Protein AF-A0A4R5HG67-F1 (afdb_monomer_lite)

Structure (mmCIF, N/CA/C/O backbone):
data_AF-A0A4R5HG67-F1
#
_entry.id   AF-A0A4R5HG67-F1
#
loop_
_atom_site.group_PDB
_atom_site.id
_atom_site.type_symbol
_atom_site.label_atom_id
_atom_site.label_alt_id
_atom_site.label_comp_id
_atom_site.label_asym_id
_atom_site.label_entity_id
_atom_site.label_seq_id
_atom_site.pdbx_PDB_ins_code
_atom_site.Cartn_x
_atom_site.Cartn_y
_atom_site.Cartn_z
_atom_site.occupancy
_atom_site.B_iso_or_equiv
_atom_site.auth_seq_id
_atom_site.auth_comp_id
_atom_site.auth_asym_id
_atom_site.auth_atom_id
_atom_site.pdbx_PDB_model_num
ATOM 1 N N . MET A 1 1 ? 13.232 1.692 -7.683 1.00 59.28 1 MET A N 1
ATOM 2 C CA . MET A 1 1 ? 11.845 2.034 -8.067 1.00 59.28 1 MET A CA 1
ATOM 3 C C . MET A 1 1 ? 11.219 2.785 -6.904 1.00 59.28 1 MET A C 1
ATOM 5 O O . MET A 1 1 ? 11.228 2.254 -5.800 1.00 59.28 1 MET A O 1
ATOM 9 N N . LYS A 1 2 ? 10.792 4.034 -7.108 1.00 76.56 2 LYS A N 1
ATOM 10 C CA . LYS A 1 2 ? 10.229 4.873 -6.041 1.00 76.56 2 LYS A CA 1
ATOM 11 C C . LYS A 1 2 ? 8.739 4.547 -5.921 1.00 76.56 2 LYS A C 1
ATOM 13 O O . LYS A 1 2 ? 8.006 4.771 -6.874 1.00 76.56 2 LYS A O 1
ATOM 18 N N . ASN A 1 3 ? 8.311 3.971 -4.799 1.00 90.56 3 ASN A N 1
ATOM 19 C CA . ASN A 1 3 ? 6.888 3.759 -4.525 1.00 90.56 3 ASN A CA 1
ATOM 20 C C . ASN A 1 3 ? 6.311 4.939 -3.729 1.00 90.56 3 ASN A C 1
ATOM 22 O O . ASN A 1 3 ? 7.048 5.714 -3.117 1.00 90.56 3 ASN A O 1
ATOM 26 N N . LYS A 1 4 ? 4.986 5.063 -3.745 1.00 94.81 4 LYS A N 1
ATOM 27 C CA . LYS A 1 4 ? 4.204 6.079 -3.035 1.00 94.81 4 LYS A CA 1
ATOM 28 C C . LYS A 1 4 ? 3.345 5.467 -1.919 1.00 94.81 4 LYS A C 1
ATOM 30 O O . LYS A 1 4 ? 2.395 6.103 -1.478 1.00 94.81 4 LYS A O 1
ATOM 35 N N . ILE A 1 5 ? 3.686 4.273 -1.416 1.00 94.06 5 ILE A N 1
ATOM 36 C CA . ILE A 1 5 ? 2.893 3.558 -0.392 1.00 94.06 5 ILE A CA 1
ATOM 37 C C . ILE A 1 5 ? 2.611 4.472 0.806 1.00 94.06 5 ILE A C 1
ATOM 39 O O . ILE A 1 5 ? 1.456 4.709 1.144 1.00 94.06 5 ILE A O 1
ATOM 43 N N . LYS A 1 6 ? 3.659 5.063 1.395 1.00 94.88 6 LYS A N 1
ATOM 44 C CA . LYS A 1 6 ? 3.540 5.958 2.557 1.00 94.88 6 LYS A CA 1
ATOM 45 C C . LYS A 1 6 ? 2.679 7.196 2.278 1.00 94.88 6 LYS A C 1
ATOM 47 O O . LYS A 1 6 ? 2.026 7.691 3.190 1.00 94.88 6 LYS A O 1
ATOM 52 N N . HIS A 1 7 ? 2.702 7.712 1.048 1.00 94.50 7 HIS A N 1
ATOM 53 C CA . HIS A 1 7 ? 1.909 8.879 0.665 1.00 94.50 7 HIS A CA 1
ATOM 54 C C . HIS A 1 7 ? 0.414 8.545 0.685 1.00 94.50 7 HIS A C 1
ATOM 56 O O . HIS A 1 7 ? -0.327 9.180 1.426 1.00 94.50 7 HIS A O 1
ATOM 62 N N . PHE A 1 8 ? -0.002 7.494 -0.028 1.00 95.25 8 PHE A N 1
ATOM 63 C CA . PHE A 1 8 ? -1.403 7.054 -0.044 1.00 95.25 8 PHE A CA 1
ATOM 64 C C . PHE A 1 8 ? -1.878 6.602 1.333 1.00 95.25 8 PHE A C 1
ATOM 66 O O . PHE A 1 8 ? -2.963 6.949 1.777 1.00 95.25 8 PHE A O 1
ATOM 73 N N . ARG A 1 9 ? -1.025 5.887 2.062 1.00 95.19 9 ARG A N 1
ATOM 74 C CA . ARG A 1 9 ? -1.328 5.399 3.402 1.00 95.19 9 ARG A CA 1
ATOM 75 C C . ARG A 1 9 ? -1.690 6.520 4.396 1.00 95.19 9 ARG A C 1
ATOM 77 O O . ARG A 1 9 ? -2.501 6.304 5.292 1.00 95.19 9 ARG A O 1
ATOM 84 N N . ASN A 1 10 ? -1.095 7.702 4.230 1.00 94.25 10 ASN A N 1
ATOM 85 C CA . ASN A 1 10 ? -1.327 8.872 5.078 1.00 94.25 10 ASN A CA 1
ATOM 86 C C . ASN A 1 10 ? -2.239 9.925 4.419 1.00 94.25 10 ASN A C 1
ATOM 88 O O . ASN A 1 10 ? -2.301 11.042 4.923 1.00 94.25 10 ASN A O 1
ATOM 92 N N . SER A 1 11 ? -2.904 9.623 3.296 1.00 91.50 11 SER A N 1
ATOM 93 C CA . SER A 1 11 ? -3.667 10.627 2.536 1.00 91.50 11 SER A CA 1
ATOM 94 C C . SER A 1 11 ? -4.968 11.063 3.215 1.00 91.50 11 SER A C 1
ATOM 96 O O . SER A 1 11 ? -5.551 12.065 2.814 1.00 91.50 11 SER A O 1
ATOM 98 N N . ARG A 1 12 ? -5.442 10.311 4.215 1.00 86.31 12 ARG A N 1
ATOM 99 C CA . ARG A 1 12 ? -6.628 10.631 5.017 1.00 86.31 12 ARG A CA 1
ATOM 100 C C . ARG A 1 12 ? -6.200 10.954 6.443 1.00 86.31 12 ARG A C 1
ATOM 102 O O . ARG A 1 12 ? -5.475 10.169 7.047 1.00 86.31 12 ARG A O 1
ATOM 109 N N . GLU A 1 13 ? -6.647 12.084 6.980 1.00 79.69 13 GLU A N 1
ATOM 110 C CA . GLU A 1 13 ? -6.335 12.496 8.356 1.00 79.69 13 GLU A CA 1
ATOM 111 C C . GLU A 1 13 ? -7.062 11.613 9.381 1.00 79.69 13 GLU A C 1
ATOM 113 O O . GLU A 1 13 ? -6.425 11.101 10.301 1.00 79.69 13 GLU A O 1
ATOM 118 N N . ASP A 1 14 ? -8.346 11.339 9.142 1.00 80.31 14 ASP A N 1
ATOM 119 C CA . ASP A 1 14 ? -9.227 10.642 10.091 1.00 80.31 14 ASP A CA 1
ATOM 120 C C . ASP A 1 14 ? -9.135 9.109 10.030 1.00 80.31 14 ASP A C 1
ATOM 122 O O . ASP A 1 14 ? -9.590 8.413 10.933 1.00 80.31 14 ASP A O 1
ATOM 126 N N . MET A 1 15 ? -8.557 8.554 8.959 1.00 83.75 15 MET A N 1
ATOM 127 C CA . MET A 1 15 ? -8.495 7.104 8.745 1.00 83.75 15 MET A CA 1
ATOM 128 C C . MET A 1 15 ? -7.216 6.714 8.003 1.00 83.75 15 MET A C 1
ATOM 130 O O . MET A 1 15 ? -7.220 6.382 6.816 1.00 83.75 15 MET A O 1
ATOM 134 N N . LYS A 1 16 ? -6.091 6.789 8.720 1.00 89.12 16 LYS A N 1
ATOM 135 C CA . LYS A 1 16 ? -4.777 6.395 8.199 1.00 89.12 16 LYS A CA 1
ATOM 136 C C . LYS A 1 16 ? -4.686 4.879 8.144 1.00 89.12 16 LYS A C 1
ATOM 138 O O . LYS A 1 16 ? -4.889 4.200 9.145 1.00 89.12 16 LYS A O 1
ATOM 143 N N . VAL A 1 17 ? -4.293 4.358 6.989 1.00 95.12 17 VAL A N 1
ATOM 144 C CA . VAL A 1 17 ? -3.901 2.953 6.879 1.00 95.12 17 VAL A CA 1
ATOM 145 C C . VAL A 1 17 ? -2.575 2.791 7.633 1.00 95.12 17 VAL A C 1
ATOM 147 O O . VAL A 1 17 ? -1.678 3.634 7.546 1.00 95.12 17 VAL A O 1
ATOM 150 N N . THR A 1 18 ? -2.393 1.742 8.423 1.00 96.12 18 THR A N 1
ATOM 151 C CA . THR A 1 18 ? -1.108 1.496 9.089 1.00 96.12 18 THR A CA 1
ATOM 152 C C . THR A 1 18 ? -0.261 0.508 8.294 1.00 96.12 18 THR A C 1
ATOM 154 O O . THR A 1 18 ? -0.740 -0.253 7.456 1.00 96.12 18 THR A O 1
ATOM 157 N N . GLN A 1 19 ? 1.050 0.498 8.551 1.00 97.19 19 GLN A N 1
ATOM 158 C CA . GLN A 1 19 ? 1.925 -0.543 7.999 1.00 97.19 19 GLN A CA 1
ATOM 159 C C . GLN A 1 19 ? 1.516 -1.947 8.485 1.00 97.19 19 GLN A C 1
ATOM 161 O O . GLN A 1 19 ? 1.783 -2.927 7.794 1.00 97.19 19 GLN A O 1
ATOM 166 N N . GLN A 1 20 ? 0.898 -2.044 9.671 1.00 97.56 20 GLN A N 1
ATOM 167 C CA . GLN A 1 20 ? 0.417 -3.311 10.215 1.00 97.56 20 GLN A CA 1
ATOM 168 C C . GLN A 1 20 ? -0.839 -3.785 9.478 1.00 97.56 20 GLN A C 1
ATOM 170 O O . GLN A 1 20 ? -0.917 -4.966 9.166 1.00 97.56 20 GLN A O 1
ATOM 175 N N . ASP A 1 21 ? -1.757 -2.884 9.120 1.00 97.25 21 ASP A N 1
ATOM 176 C CA . ASP A 1 21 ? -2.960 -3.237 8.349 1.00 97.25 21 ASP A CA 1
ATOM 177 C C . ASP A 1 21 ? -2.592 -3.833 6.992 1.00 97.25 21 ASP A C 1
ATOM 179 O O . ASP A 1 21 ? -3.081 -4.895 6.618 1.00 97.25 21 ASP A O 1
ATOM 183 N N . ILE A 1 22 ? -1.640 -3.203 6.297 1.00 97.25 22 ILE A N 1
ATOM 184 C CA . ILE A 1 22 ? -1.121 -3.716 5.026 1.00 97.25 22 ILE A CA 1
ATOM 185 C C . ILE A 1 22 ? -0.457 -5.082 5.227 1.00 97.25 22 ILE A C 1
ATOM 187 O O . ILE A 1 22 ? -0.689 -5.997 4.442 1.00 97.25 22 ILE A O 1
ATOM 191 N N . ALA A 1 23 ? 0.365 -5.236 6.271 1.00 97.62 23 ALA A N 1
ATOM 192 C CA . ALA A 1 23 ? 1.037 -6.501 6.566 1.00 97.62 23 ALA A CA 1
ATOM 193 C C . ALA A 1 23 ? 0.042 -7.634 6.859 1.00 97.62 23 ALA A C 1
ATOM 195 O O . ALA A 1 23 ? 0.244 -8.752 6.385 1.00 97.62 23 ALA A O 1
ATOM 196 N N . ASN A 1 24 ? -1.031 -7.336 7.594 1.00 97.56 24 ASN A N 1
ATOM 197 C CA . ASN A 1 24 ? -2.115 -8.273 7.873 1.00 97.56 24 ASN A CA 1
ATOM 198 C C . ASN A 1 24 ? -2.858 -8.649 6.585 1.00 97.56 24 ASN A C 1
ATOM 200 O O . ASN A 1 24 ? -3.159 -9.819 6.378 1.00 97.56 24 ASN A O 1
ATOM 204 N N . TYR A 1 25 ? -3.104 -7.676 5.704 1.00 96.81 25 TYR A N 1
ATOM 205 C CA . TYR A 1 25 ? -3.832 -7.889 4.454 1.00 96.81 25 TYR A CA 1
ATOM 206 C C . TYR A 1 25 ? -3.062 -8.758 3.449 1.00 96.81 25 TYR A C 1
ATOM 208 O O . TYR A 1 25 ? -3.645 -9.640 2.828 1.00 96.81 25 TYR A O 1
ATOM 216 N N . ILE A 1 26 ? -1.755 -8.525 3.271 1.00 96.00 26 ILE A N 1
ATOM 217 C CA . ILE A 1 26 ? -0.952 -9.234 2.251 1.00 96.00 26 ILE A CA 1
ATOM 218 C C . ILE A 1 26 ? -0.215 -10.469 2.782 1.00 96.00 26 ILE A C 1
ATOM 220 O O . ILE A 1 26 ? 0.481 -11.135 2.020 1.00 96.00 26 ILE A O 1
ATOM 224 N N . GLY A 1 27 ? -0.305 -10.751 4.083 1.00 93.44 27 GLY A N 1
ATOM 225 C CA . GLY A 1 27 ? 0.504 -11.778 4.735 1.00 93.44 27 GLY A CA 1
ATOM 226 C C . GLY A 1 27 ? 1.975 -11.360 4.844 1.00 93.44 27 GLY A C 1
ATOM 227 O O . GLY A 1 27 ? 2.788 -11.505 3.925 1.00 93.44 27 GLY A O 1
ATOM 228 N N . GLY A 1 28 ? 2.364 -10.824 5.997 1.00 93.44 28 GLY A N 1
ATOM 229 C CA . GLY A 1 28 ? 3.740 -10.413 6.239 1.00 93.44 28 GLY A CA 1
ATOM 230 C C . GLY A 1 28 ? 3.938 -9.714 7.573 1.00 93.44 28 GLY A C 1
ATOM 231 O O . GLY A 1 28 ? 3.155 -9.858 8.504 1.00 93.44 28 GLY A O 1
ATOM 232 N N . THR A 1 29 ? 5.016 -8.936 7.665 1.00 97.12 29 THR A N 1
ATOM 233 C CA . THR A 1 29 ? 5.354 -8.177 8.873 1.00 97.12 29 THR A CA 1
ATOM 234 C C . THR A 1 29 ? 5.356 -6.682 8.593 1.00 97.12 29 THR A C 1
ATOM 236 O O . THR A 1 29 ? 5.687 -6.239 7.490 1.00 97.12 29 THR A O 1
ATOM 239 N N . LYS A 1 30 ? 5.086 -5.875 9.622 1.00 97.19 30 LYS A N 1
ATOM 240 C CA . LYS A 1 30 ? 5.244 -4.413 9.570 1.00 97.19 30 LYS A CA 1
ATOM 241 C C . LYS A 1 30 ? 6.626 -3.992 9.049 1.00 97.19 30 LYS A C 1
ATOM 243 O O . LYS A 1 30 ? 6.739 -3.060 8.257 1.00 97.19 30 LYS A O 1
ATOM 248 N N . SER A 1 31 ? 7.676 -4.721 9.441 1.00 97.19 31 SER A N 1
ATOM 249 C CA . SER 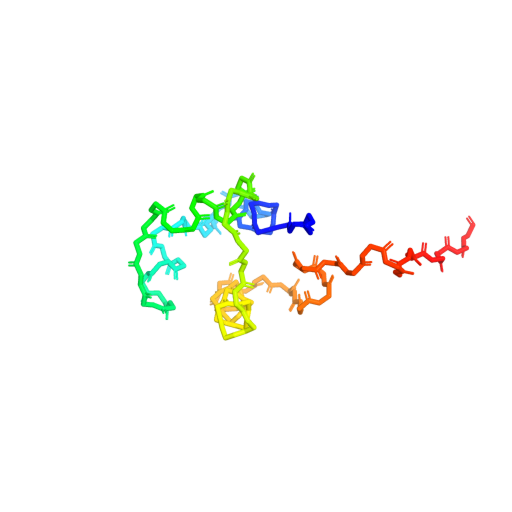A 1 31 ? 9.051 -4.485 8.981 1.00 97.19 31 SER A CA 1
ATOM 250 C C . SER A 1 31 ? 9.209 -4.687 7.467 1.00 97.19 31 SER A C 1
ATOM 252 O O . SER A 1 31 ? 9.872 -3.887 6.805 1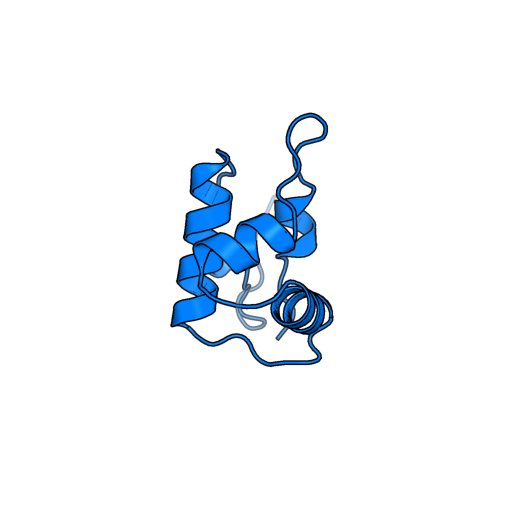.00 97.19 31 SER A O 1
ATOM 254 N N . ARG A 1 32 ? 8.540 -5.692 6.878 1.00 96.25 32 ARG A N 1
ATOM 255 C CA . ARG A 1 32 ? 8.504 -5.896 5.417 1.00 96.25 32 ARG A CA 1
ATOM 256 C C . ARG A 1 32 ? 7.931 -4.670 4.702 1.00 96.25 32 ARG A C 1
ATOM 258 O O . ARG A 1 32 ? 8.540 -4.207 3.742 1.00 96.25 32 ARG A O 1
ATOM 265 N N . ILE A 1 33 ? 6.829 -4.108 5.207 1.00 97.31 33 ILE A N 1
ATOM 266 C CA . ILE A 1 33 ? 6.200 -2.906 4.633 1.00 97.31 33 ILE A CA 1
ATOM 267 C C . ILE A 1 33 ? 7.095 -1.676 4.802 1.00 97.31 33 ILE A C 1
ATOM 269 O O . ILE A 1 33 ? 7.277 -0.918 3.854 1.00 97.31 33 ILE A O 1
ATOM 273 N N . SER A 1 34 ? 7.728 -1.509 5.965 1.00 96.69 34 SER A N 1
ATOM 274 C CA . SER A 1 34 ? 8.705 -0.434 6.189 1.00 96.69 34 SER A CA 1
ATOM 275 C C . SER A 1 34 ? 9.873 -0.509 5.196 1.00 96.69 34 SER A C 1
ATOM 277 O O . SER A 1 34 ? 10.221 0.481 4.553 1.00 96.69 34 SER A O 1
ATOM 279 N N . ASN A 1 35 ? 10.425 -1.705 4.968 1.00 95.88 35 ASN A N 1
ATOM 280 C CA . ASN A 1 35 ? 11.483 -1.912 3.976 1.00 95.88 35 ASN A CA 1
ATOM 281 C C . ASN A 1 35 ? 11.027 -1.603 2.544 1.00 95.88 35 ASN A C 1
ATOM 283 O O . ASN A 1 35 ? 11.835 -1.121 1.746 1.00 95.88 35 ASN A O 1
ATOM 287 N N . TYR A 1 36 ? 9.754 -1.849 2.219 1.00 95.69 36 TYR A N 1
ATOM 288 C CA . TYR A 1 36 ? 9.160 -1.415 0.957 1.00 95.69 36 TYR A CA 1
ATOM 289 C C . TYR A 1 36 ? 9.074 0.106 0.874 1.00 95.69 36 TYR A C 1
ATOM 291 O O . TYR A 1 36 ? 9.611 0.676 -0.072 1.00 95.69 36 TYR A O 1
ATOM 299 N N . GLU A 1 37 ? 8.487 0.781 1.863 1.00 94.50 37 GLU A N 1
ATOM 300 C CA . GLU A 1 37 ? 8.363 2.249 1.888 1.00 94.50 37 GLU A CA 1
ATOM 301 C C . GLU A 1 37 ? 9.724 2.960 1.787 1.00 94.50 37 GLU A C 1
ATOM 303 O O . GLU A 1 37 ? 9.840 3.990 1.128 1.00 94.50 37 GLU A O 1
ATOM 308 N N . MET A 1 38 ? 10.770 2.395 2.396 1.00 93.94 38 MET A N 1
ATOM 309 C CA . MET A 1 38 ? 12.140 2.924 2.344 1.00 93.94 38 MET A CA 1
ATOM 310 C C . MET A 1 38 ? 12.898 2.558 1.059 1.00 93.94 38 MET A C 1
ATOM 312 O O . MET A 1 38 ? 14.029 3.000 0.871 1.00 93.94 38 MET A O 1
ATOM 316 N N . GLY A 1 39 ? 12.335 1.701 0.204 1.00 91.81 39 GLY A N 1
ATOM 317 C CA . GLY A 1 39 ? 13.008 1.189 -0.992 1.00 91.81 39 GLY A CA 1
ATOM 318 C C . GLY A 1 39 ? 14.169 0.227 -0.709 1.00 91.81 39 GLY A C 1
ATOM 319 O O . GLY A 1 39 ? 14.895 -0.125 -1.635 1.00 91.81 39 GLY A O 1
ATOM 320 N N . LYS A 1 40 ? 14.335 -0.230 0.540 1.00 92.94 40 LYS A N 1
ATOM 321 C CA . LYS A 1 40 ? 15.366 -1.202 0.950 1.00 92.94 40 LYS A CA 1
ATOM 322 C C . LYS A 1 40 ? 15.117 -2.596 0.383 1.00 92.94 40 LYS A C 1
ATOM 324 O O . LYS A 1 40 ? 16.049 -3.379 0.227 1.00 92.94 40 LYS A O 1
ATOM 329 N N . ARG A 1 41 ? 13.857 -2.921 0.090 1.00 91.69 41 ARG A N 1
ATOM 330 C CA . ARG A 1 41 ? 13.454 -4.188 -0.523 1.00 91.69 41 ARG A CA 1
ATOM 331 C C . ARG A 1 41 ? 12.606 -3.915 -1.759 1.00 91.69 41 ARG A C 1
ATOM 333 O O . ARG A 1 41 ? 11.726 -3.056 -1.737 1.00 91.69 41 ARG A O 1
ATOM 340 N N . LYS A 1 42 ? 12.847 -4.674 -2.831 1.00 91.19 42 LYS A N 1
ATOM 341 C CA . LYS A 1 42 ? 12.008 -4.633 -4.032 1.00 91.19 42 LYS A CA 1
ATOM 342 C C . LYS A 1 42 ? 10.664 -5.302 -3.740 1.00 91.19 42 LYS A C 1
ATOM 344 O O . LYS A 1 42 ? 10.621 -6.415 -3.220 1.00 91.19 42 LYS A O 1
ATOM 349 N N . VAL A 1 43 ? 9.586 -4.601 -4.068 1.00 93.50 43 VAL A N 1
ATOM 350 C CA . VAL A 1 43 ? 8.211 -5.099 -3.959 1.00 93.50 43 VAL A CA 1
ATOM 351 C C . VAL A 1 43 ? 7.957 -6.099 -5.089 1.00 93.50 43 VAL A C 1
ATOM 353 O O . VAL A 1 43 ? 8.364 -5.857 -6.228 1.00 93.50 43 VAL A O 1
ATOM 356 N N . THR A 1 44 ? 7.329 -7.231 -4.771 1.00 94.56 44 THR A N 1
ATOM 357 C CA . THR A 1 44 ? 6.876 -8.204 -5.778 1.00 94.56 44 THR A CA 1
ATOM 358 C C . THR A 1 44 ? 5.566 -7.738 -6.413 1.00 94.56 44 THR A C 1
ATOM 360 O O . THR A 1 44 ? 4.862 -6.910 -5.842 1.00 94.56 44 THR A O 1
ATOM 363 N N . LEU A 1 45 ? 5.212 -8.257 -7.590 1.00 94.12 45 LEU A N 1
ATOM 364 C CA . LEU A 1 45 ? 3.963 -7.857 -8.245 1.00 94.12 45 LEU A CA 1
ATOM 365 C C . LEU A 1 45 ? 2.722 -8.241 -7.417 1.00 94.12 45 LEU A C 1
ATOM 367 O O . LEU A 1 45 ? 1.783 -7.453 -7.331 1.00 94.12 45 LEU A O 1
ATOM 371 N N . ASP A 1 46 ? 2.747 -9.404 -6.767 1.00 96.25 46 ASP A N 1
ATOM 372 C CA . ASP A 1 46 ? 1.678 -9.859 -5.873 1.00 96.25 46 ASP A CA 1
ATOM 373 C C . ASP A 1 46 ? 1.524 -8.946 -4.657 1.00 96.25 46 ASP A C 1
ATOM 375 O O . ASP A 1 46 ? 0.423 -8.470 -4.381 1.00 96.25 46 ASP A O 1
ATOM 379 N N . ASP A 1 47 ? 2.631 -8.598 -3.994 1.00 96.38 47 ASP A N 1
ATOM 380 C CA . ASP A 1 47 ? 2.589 -7.637 -2.888 1.00 96.38 47 ASP A CA 1
ATOM 381 C C . ASP A 1 47 ? 2.078 -6.274 -3.352 1.00 96.38 47 ASP A C 1
ATOM 383 O O . ASP A 1 47 ? 1.303 -5.637 -2.645 1.00 96.38 47 ASP A O 1
ATOM 387 N N . ALA A 1 48 ? 2.494 -5.808 -4.533 1.00 96.25 48 ALA A N 1
ATOM 388 C CA . ALA A 1 48 ? 2.046 -4.530 -5.073 1.00 96.25 48 ALA A CA 1
ATOM 389 C C . ALA A 1 48 ? 0.524 -4.514 -5.277 1.00 96.25 48 ALA A C 1
ATOM 391 O O . ALA A 1 48 ? -0.141 -3.559 -4.869 1.00 96.25 48 ALA A O 1
ATOM 392 N N . ARG A 1 49 ? -0.040 -5.591 -5.839 1.00 96.88 49 ARG A N 1
ATOM 393 C CA . ARG A 1 49 ? -1.494 -5.760 -5.988 1.00 96.88 49 ARG A CA 1
ATOM 394 C C . ARG A 1 49 ? -2.199 -5.833 -4.639 1.00 96.88 49 ARG A C 1
ATOM 396 O O . ARG A 1 49 ? -3.220 -5.173 -4.462 1.00 96.88 49 ARG A O 1
ATOM 403 N N . GLY A 1 50 ? -1.642 -6.575 -3.685 1.00 97.69 50 GLY A N 1
ATOM 404 C CA . GLY A 1 50 ? -2.180 -6.680 -2.331 1.00 97.69 50 GLY A CA 1
ATOM 405 C C . GLY A 1 50 ? -2.194 -5.337 -1.597 1.00 97.69 50 GLY A C 1
ATOM 406 O O . GLY A 1 50 ? -3.196 -4.981 -0.984 1.00 97.69 50 GLY A O 1
ATOM 407 N N . ILE A 1 51 ? -1.126 -4.546 -1.721 1.00 97.06 51 ILE A N 1
ATOM 408 C CA . ILE A 1 51 ? -1.031 -3.203 -1.133 1.00 97.06 51 ILE A CA 1
ATOM 409 C C . ILE A 1 51 ? -2.094 -2.277 -1.731 1.00 97.06 51 ILE A C 1
ATOM 411 O O . ILE A 1 51 ? -2.790 -1.599 -0.982 1.00 97.06 51 ILE A O 1
ATOM 415 N N . VAL A 1 52 ? -2.257 -2.265 -3.059 1.00 97.38 52 VAL A N 1
ATOM 416 C CA . VAL A 1 52 ? -3.315 -1.479 -3.720 1.00 97.38 52 VAL A CA 1
ATOM 417 C C . VAL A 1 52 ? -4.701 -1.942 -3.264 1.00 97.38 52 VAL A C 1
ATOM 419 O O . VAL A 1 52 ? -5.544 -1.108 -2.949 1.00 97.38 52 VAL A O 1
ATOM 422 N N . GLY A 1 53 ? -4.936 -3.254 -3.172 1.00 97.62 53 GLY A N 1
ATOM 423 C CA . GLY A 1 53 ? -6.190 -3.814 -2.663 1.00 97.62 53 GLY A CA 1
ATOM 424 C C . GLY A 1 53 ? -6.508 -3.351 -1.241 1.00 97.62 53 GLY A C 1
ATOM 425 O O . GLY A 1 53 ? -7.613 -2.879 -0.989 1.00 97.62 53 GLY A O 1
ATOM 426 N N . CYS A 1 54 ? -5.517 -3.396 -0.348 1.00 97.12 54 CYS A N 1
ATOM 427 C CA . CYS A 1 54 ? -5.638 -2.895 1.018 1.00 97.12 54 CYS A CA 1
ATOM 428 C C . CYS A 1 54 ? -5.967 -1.396 1.041 1.00 97.12 54 CYS A C 1
ATOM 430 O O . CYS A 1 54 ? -6.915 -0.983 1.689 1.00 97.12 54 CYS A O 1
ATOM 432 N N . LEU A 1 55 ? -5.255 -0.559 0.286 1.00 96.56 55 LEU A N 1
ATOM 433 C CA . LEU A 1 55 ? -5.552 0.879 0.242 1.00 96.56 55 LEU A CA 1
ATOM 434 C C . LEU A 1 55 ? -6.991 1.143 -0.238 1.00 96.56 55 LEU A C 1
ATOM 436 O O . LEU A 1 55 ? -7.723 1.920 0.379 1.00 96.56 55 LEU A O 1
ATOM 440 N N . LYS A 1 56 ? -7.432 0.438 -1.285 1.00 95.75 56 LYS A N 1
ATOM 441 C CA . LYS A 1 56 ? -8.804 0.539 -1.799 1.00 95.75 56 LYS A CA 1
ATOM 442 C C . LYS A 1 56 ? -9.852 0.073 -0.788 1.00 95.75 56 LYS A C 1
ATOM 444 O O . LYS A 1 56 ? -10.917 0.681 -0.731 1.00 95.75 56 LYS A O 1
ATOM 449 N N . SER A 1 57 ? -9.568 -0.938 0.037 1.00 95.44 57 SER A N 1
ATOM 450 C CA . SER A 1 57 ? -10.507 -1.389 1.079 1.00 95.44 57 SER A CA 1
ATOM 451 C C . SER A 1 57 ? -10.708 -0.354 2.191 1.00 95.44 57 SER A C 1
ATOM 453 O O . SER A 1 57 ? -11.723 -0.389 2.875 1.00 95.44 57 SER A O 1
ATOM 455 N N . PHE A 1 58 ? -9.782 0.595 2.342 1.00 93.50 58 PHE A N 1
ATOM 456 C CA . PHE A 1 58 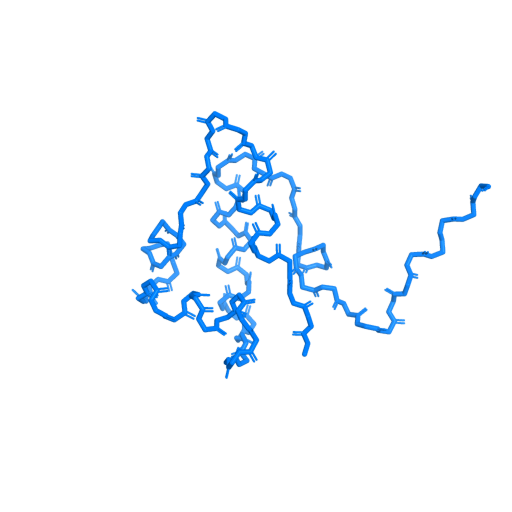? -9.915 1.768 3.216 1.00 93.50 58 PHE A CA 1
ATOM 457 C C . PHE A 1 58 ? -10.487 2.996 2.478 1.00 93.50 58 PHE A C 1
ATOM 459 O O . PHE A 1 58 ? -10.414 4.125 2.965 1.00 93.50 58 PHE A O 1
ATOM 466 N N . GLY A 1 59 ? -11.045 2.798 1.280 1.00 93.56 59 GLY A N 1
ATOM 467 C CA . GLY A 1 59 ? -11.662 3.851 0.474 1.00 93.56 59 GLY A CA 1
ATOM 468 C C . GLY A 1 59 ? -10.663 4.771 -0.230 1.00 93.56 59 GLY A C 1
ATOM 469 O O . GLY A 1 59 ? -11.046 5.840 -0.702 1.00 93.56 59 GLY A O 1
ATOM 470 N N . ILE A 1 60 ? -9.378 4.420 -0.293 1.00 95.19 60 ILE A N 1
ATOM 471 C CA . ILE A 1 6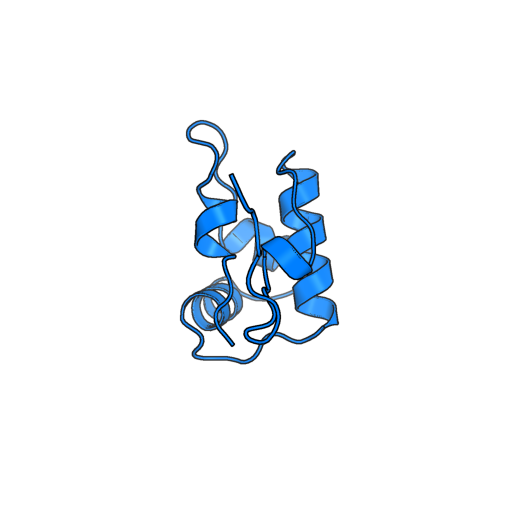0 ? -8.384 5.223 -1.012 1.00 95.19 60 ILE A CA 1
ATOM 472 C C . ILE A 1 60 ? -8.478 4.905 -2.505 1.00 95.19 60 ILE A C 1
ATOM 474 O O . ILE A 1 60 ? -8.244 3.772 -2.931 1.00 95.19 60 ILE A O 1
ATOM 478 N N . GLU A 1 61 ? -8.779 5.918 -3.314 1.00 94.31 61 GLU A N 1
ATOM 479 C CA . GLU A 1 61 ? -8.794 5.791 -4.767 1.00 94.31 61 GLU A CA 1
ATOM 480 C C . GLU A 1 61 ? -7.355 5.757 -5.300 1.00 94.31 61 GLU A C 1
ATOM 482 O O . GLU A 1 61 ? -6.627 6.749 -5.284 1.00 94.31 61 GLU A O 1
ATOM 487 N N . CYS A 1 62 ? -6.900 4.571 -5.705 1.00 94.75 62 CYS A N 1
ATOM 488 C CA . CYS A 1 62 ? -5.556 4.368 -6.230 1.00 94.75 62 CYS A CA 1
ATOM 489 C C . CYS A 1 62 ? -5.482 3.145 -7.155 1.00 94.75 62 CYS A C 1
ATOM 491 O O . CYS A 1 62 ? -6.363 2.277 -7.154 1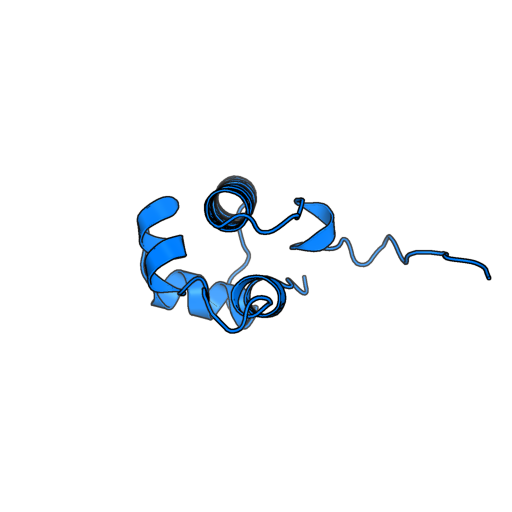.00 94.75 62 CYS A O 1
ATOM 493 N N . CYS A 1 63 ? -4.413 3.067 -7.946 1.00 95.12 63 CYS A N 1
ATOM 494 C CA . CYS A 1 63 ? -4.102 1.942 -8.818 1.00 95.12 63 CYS A CA 1
ATOM 495 C C . CYS A 1 63 ? -2.608 1.600 -8.733 1.00 95.12 63 CYS A C 1
ATOM 497 O O . CYS A 1 63 ? -1.834 2.247 -8.023 1.00 95.12 63 CYS A O 1
ATOM 499 N N . LEU A 1 64 ? -2.196 0.557 -9.456 1.00 94.12 64 LEU A N 1
ATOM 500 C CA . LEU A 1 64 ? -0.804 0.122 -9.461 1.00 94.12 64 LEU A CA 1
ATOM 501 C C . LEU A 1 64 ? 0.128 1.245 -9.933 1.00 94.12 64 LEU A C 1
ATOM 503 O O . LEU A 1 64 ? 1.133 1.492 -9.281 1.00 94.12 64 LEU A O 1
ATOM 507 N N . ASP A 1 65 ? -0.237 1.972 -10.988 1.00 92.12 65 ASP A N 1
ATOM 508 C CA . ASP A 1 65 ? 0.600 3.031 -11.559 1.00 92.12 65 ASP A CA 1
ATOM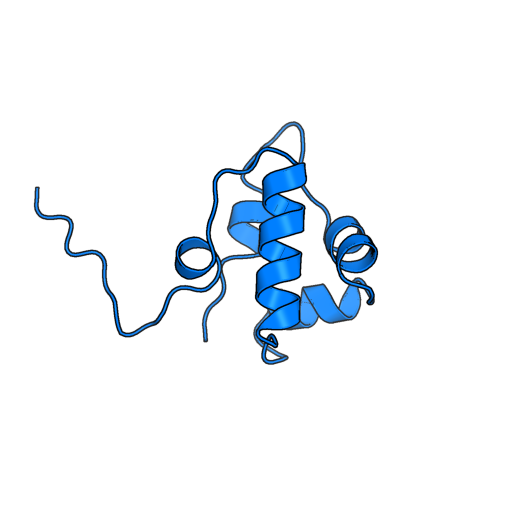 509 C C . ASP A 1 65 ? 0.677 4.278 -10.673 1.00 92.12 65 ASP A C 1
ATOM 511 O O . ASP A 1 65 ? 1.717 4.934 -10.619 1.00 92.12 65 ASP A O 1
ATOM 515 N N . THR A 1 66 ? -0.371 4.589 -9.904 1.00 93.12 66 THR A N 1
ATOM 516 C CA . THR A 1 66 ? -0.317 5.727 -8.977 1.00 93.12 66 THR A CA 1
ATOM 517 C C . THR A 1 66 ? 0.505 5.405 -7.729 1.00 93.12 66 THR A C 1
ATOM 519 O O . THR A 1 66 ? 1.276 6.251 -7.271 1.00 93.12 66 THR A O 1
ATOM 522 N N . VAL A 1 67 ? 0.414 4.180 -7.193 1.00 94.44 67 VAL A N 1
ATOM 523 C CA . VAL A 1 67 ? 1.176 3.748 -6.002 1.00 94.44 67 VAL A CA 1
ATOM 524 C C . VAL A 1 67 ? 2.613 3.345 -6.354 1.00 94.44 67 VAL A C 1
ATOM 526 O O . VAL A 1 67 ? 3.542 3.580 -5.576 1.00 94.44 67 VAL A O 1
ATOM 529 N N . PHE A 1 68 ? 2.826 2.766 -7.528 1.00 92.88 68 PHE A N 1
ATOM 530 C CA . PHE A 1 68 ? 4.094 2.225 -8.010 1.00 92.88 68 PHE A CA 1
ATOM 531 C C . PHE A 1 68 ? 4.439 2.804 -9.392 1.00 92.88 68 PHE A C 1
ATOM 533 O O . PHE A 1 68 ? 4.548 2.050 -10.359 1.00 92.88 68 PHE A O 1
ATOM 540 N N . PRO A 1 69 ? 4.645 4.131 -9.504 1.00 89.75 69 PRO A N 1
ATOM 541 C CA . PRO A 1 69 ? 4.824 4.787 -10.791 1.00 89.75 69 PRO A CA 1
ATOM 542 C C . PRO A 1 69 ? 6.049 4.261 -11.529 1.00 89.75 69 PRO A C 1
ATOM 544 O O . PRO A 1 69 ? 7.151 4.142 -10.974 1.00 89.75 69 PRO A O 1
ATOM 547 N N . ASN A 1 70 ? 5.857 3.975 -12.813 1.00 80.25 70 ASN A N 1
ATOM 548 C CA . ASN A 1 70 ? 6.957 3.672 -13.705 1.00 80.25 70 ASN A CA 1
ATOM 549 C C . ASN A 1 70 ? 7.733 4.964 -13.975 1.00 80.25 70 ASN A C 1
ATOM 551 O O . ASN A 1 70 ? 7.190 5.930 -14.500 1.00 80.25 70 ASN A O 1
ATOM 555 N N . SER A 1 71 ? 9.029 4.978 -13.666 1.00 66.94 71 SER A N 1
ATOM 556 C CA . SER A 1 71 ? 9.900 6.137 -13.898 1.00 66.94 71 SER A CA 1
ATOM 557 C C . SER A 1 71 ? 10.012 6.552 -15.372 1.00 66.94 71 SER A C 1
ATOM 559 O O . SER A 1 71 ? 10.580 7.603 -15.652 1.00 66.94 71 SER A O 1
ATOM 561 N N . LYS A 1 72 ? 9.512 5.732 -16.307 1.00 63.53 72 LYS A N 1
ATOM 562 C CA . LYS A 1 72 ? 9.475 6.036 -17.742 1.00 63.53 72 LYS A CA 1
ATOM 563 C C . LYS A 1 72 ? 8.200 6.744 -18.215 1.00 63.53 72 LYS A C 1
ATOM 565 O O . LYS A 1 72 ? 8.213 7.256 -19.324 1.00 63.53 72 LYS A O 1
ATOM 570 N N . PHE A 1 73 ? 7.147 6.809 -17.399 1.00 54.19 73 PHE A N 1
ATOM 571 C CA . PHE A 1 73 ? 5.933 7.566 -17.710 1.00 54.19 73 PHE A CA 1
ATOM 572 C C . PHE A 1 73 ? 5.876 8.789 -16.795 1.00 54.19 73 PHE A C 1
ATOM 574 O O . PHE A 1 73 ? 5.522 8.694 -15.620 1.00 54.19 73 PHE A O 1
ATOM 581 N N . LYS A 1 74 ? 6.299 9.941 -17.321 1.00 48.78 74 LYS A N 1
ATOM 582 C CA . LYS A 1 74 ? 5.934 11.234 -16.742 1.00 48.78 74 LYS A CA 1
ATOM 583 C C . LYS A 1 74 ? 4.530 11.559 -17.238 1.00 48.78 74 LYS A C 1
ATOM 585 O O . LYS A 1 74 ? 4.262 11.415 -18.424 1.00 48.78 74 LYS A O 1
ATOM 590 N N . GLU A 1 75 ? 3.663 11.983 -16.332 1.00 52.06 75 GLU A N 1
ATOM 591 C CA . GLU A 1 75 ? 2.431 12.678 -16.690 1.00 52.06 75 GLU A CA 1
ATOM 592 C C . GLU A 1 75 ? 2.811 13.941 -17.478 1.00 52.06 75 GLU A C 1
ATOM 594 O O . GLU A 1 75 ? 3.268 14.932 -16.910 1.00 52.06 75 GLU A O 1
ATOM 599 N N . GLU A 1 76 ? 2.675 13.884 -18.801 1.00 48.47 76 GLU A N 1
ATOM 600 C CA . GLU A 1 76 ? 2.436 15.069 -19.616 1.00 48.47 76 GLU A CA 1
ATOM 601 C C . GLU A 1 76 ? 0.995 15.505 -19.340 1.00 48.47 76 GLU A C 1
ATOM 603 O O . GLU A 1 76 ? 0.059 15.087 -20.014 1.00 48.47 76 GLU A O 1
ATOM 608 N N . VAL A 1 77 ? 0.801 16.304 -18.293 1.00 56.44 77 VAL A N 1
ATOM 609 C CA . VAL A 1 77 ? -0.401 17.131 -18.173 1.00 56.44 77 VAL A CA 1
ATOM 610 C C . VAL A 1 77 ? 0.005 18.519 -18.646 1.00 56.44 77 VAL A C 1
ATOM 612 O O . VAL A 1 77 ? 0.591 19.301 -17.903 1.00 56.44 77 VAL A O 1
ATOM 615 N N . GLN A 1 78 ? -0.245 18.777 -19.929 1.00 43.16 78 GLN A N 1
ATOM 616 C CA . GLN A 1 78 ? -0.314 20.125 -20.482 1.00 43.16 78 GLN A CA 1
ATOM 617 C C . GLN A 1 78 ? -1.569 20.809 -19.937 1.00 43.16 78 GLN A C 1
ATOM 619 O O . GLN A 1 78 ? -2.674 20.373 -20.261 1.00 43.16 78 GLN A O 1
ATOM 624 N N . GLN A 1 79 ? -1.384 21.880 -19.165 1.00 39.91 79 GLN A N 1
ATOM 625 C CA . GLN A 1 79 ? -2.204 23.096 -19.215 1.00 39.91 79 GLN A CA 1
ATOM 626 C C . GLN A 1 79 ? -1.287 24.302 -19.027 1.00 39.91 79 GLN A C 1
ATOM 628 O O . GLN A 1 79 ? -0.419 24.234 -18.127 1.00 39.91 79 GLN A O 1
#

Radius of gyration: 12.62 Å; chains: 1; bounding box: 27×35×31 Å

Sequence (79 aa):
MKNKIKHFRNSREDMKVTQQDIANYIGGTKSRISNYEMGKRKVTLDDARGIVGCLKSFGIECCLDTVFPNSKFKEEVQQ

Secondary structure (DSSP, 8-state):
----HHHHHTS-SSSPPPHHHHHHHHTS-HHHHHHHHTTSSPPPHHHHHHHHHHHHHTT----HHHHS--TT-------

pLDDT: mean 88.66, std 14.4, range [39.91, 97.69]

Foldseek 3Di:
DQFCLVVLQPVDPVQGNALCLLCVQQPHDSVVSVCVNVVVDDADPSSLVSSVVSSVVSVRDDDSCNGPPDPVDDPPPDD